Protein AF-A0A963SQJ2-F1 (afdb_monomer)

Solvent-accessible surface area (backbone atoms only — not comparable to full-atom values): 8742 Å² total; per-residue (Å²): 138,80,83,64,83,64,66,70,60,65,60,56,61,58,64,47,53,60,53,51,52,54,51,50,54,45,49,51,51,12,39,50,49,8,13,53,50,15,9,53,46,44,28,53,50,50,45,72,74,65,62,64,92,44,69,67,56,53,52,50,44,31,52,52,30,31,54,53,36,36,52,50,43,52,50,44,39,64,74,47,46,48,58,48,50,55,50,30,56,75,70,71,60,62,45,26,67,58,33,17,53,52,21,19,52,50,22,23,49,52,39,35,60,73,77,27,75,89,46,71,82,42,70,66,44,47,53,55,18,46,19,27,16,49,12,23,18,43,18,27,26,52,40,22,47,56,54,35,50,53,53,55,51,54,56,49,56,66,71,68,49,84,67,82,80,82,76,81,128

Sequence (169 aa):
MTADPRDGISGFTEYSKIRVMDMLAQLWSAVGWGTLAGAIMLTVFIVISAWPDSAELILTAFIVAFLIVGLFNIAGMLLIGLPLTALLKALRFEKAGLYAAFGALAGFAIIAITFEAYRLLSLESLLLTCSGAVAGAACAWRWGRWRESWYRNADADAQTGPHPADSET

Radius of gyration: 22.28 Å; Cα contacts (8 Å, |Δi|>4): 174; chains: 1; bounding box: 58×41×73 Å

Secondary structure (DSSP, 8-state):
----TTHHHHHHHHHHHHHHHHHHHHHHHHHHHHHHHHHHHHHHHHHHHH--SSHHHHHHHHHHHHHHHHHHHHHHIIIIIHHHHHHHHHTT---HHHHHHHHHHHHHHHHHHHH-TTTTTSHHHHHHHHHHHHHHHHHHHHHHHHHHHHHHHHHHHHHSSPPGGGG--

Foldseek 3Di:
DDDDPCVVPVVVVVVVPVVVVVLVVLLVVLLQQLLQQLLVLQLVLCCVVVVDPDPVVSVVSSVVSSVVSSVVSVVCCVPPVVVVVVVCVVVVNLALQVQLVVQLVSQLVVLCVPPPVPPCPDPSSVSNSNSRSRSRNSSSSSSSVVVVVVVVVVVVVVVPPDDPPVPDD

Mean predicted aligned error: 7.73 Å

pLDDT: mean 86.73, std 13.89, range [46.78, 98.25]

Nearest PDB structures (foldseek):
  6m20-assembly3_C  TM=3.022E-01  e=9.889E-01  Plasmodium falciparum
  8jd4-assembly1_4  TM=3.179E-01  e=6.437E+00  Homo sapiens

Structure (mmCIF, N/CA/C/O backbone):
data_AF-A0A963SQJ2-F1
#
_entry.id   AF-A0A963SQJ2-F1
#
loop_
_atom_site.group_PDB
_atom_site.id
_atom_site.type_symbol
_atom_site.label_atom_id
_atom_site.label_alt_id
_atom_site.label_comp_id
_atom_site.label_asym_id
_atom_site.label_entity_id
_atom_site.label_seq_id
_atom_site.pdbx_PDB_ins_code
_atom_site.Cartn_x
_atom_site.Cartn_y
_atom_site.Cartn_z
_atom_site.occupancy
_atom_site.B_iso_or_equiv
_atom_site.auth_seq_id
_atom_site.auth_comp_id
_atom_site.auth_asym_id
_atom_site.auth_atom_id
_atom_site.pdbx_PDB_model_num
ATOM 1 N N . MET A 1 1 ? -37.577 23.674 34.785 1.00 53.22 1 MET A N 1
ATOM 2 C CA . MET A 1 1 ? -36.520 23.367 33.801 1.00 53.22 1 MET A CA 1
ATOM 3 C C . MET A 1 1 ? -36.920 22.088 33.089 1.00 53.22 1 MET A C 1
ATOM 5 O O . MET A 1 1 ? -36.852 21.024 33.683 1.00 53.22 1 MET A O 1
ATOM 9 N N . THR A 1 2 ? -37.459 22.203 31.881 1.00 64.25 2 THR A N 1
ATOM 10 C CA . THR A 1 2 ? -37.850 21.073 31.027 1.00 64.25 2 THR A CA 1
ATOM 11 C C . THR A 1 2 ? -36.730 20.856 30.020 1.00 64.25 2 THR A C 1
ATOM 13 O O . THR A 1 2 ? -36.484 21.743 29.209 1.00 64.25 2 THR A O 1
ATOM 16 N N . ALA A 1 3 ? -36.019 19.733 30.120 1.00 58.22 3 ALA A N 1
ATOM 17 C CA . ALA A 1 3 ? -35.001 19.356 29.145 1.00 58.22 3 ALA A CA 1
ATOM 18 C C . ALA A 1 3 ? -35.666 19.176 27.771 1.00 58.22 3 ALA A C 1
ATOM 20 O O . ALA A 1 3 ? -36.621 18.406 27.653 1.00 58.22 3 ALA A O 1
ATOM 21 N N . ASP A 1 4 ? -35.197 19.916 26.766 1.00 65.25 4 ASP A N 1
ATOM 22 C CA . ASP A 1 4 ? -35.663 19.779 25.390 1.00 65.25 4 ASP A CA 1
ATOM 23 C C . ASP A 1 4 ? -35.087 18.472 24.808 1.00 65.25 4 ASP A C 1
ATOM 25 O O . ASP A 1 4 ? -33.867 18.334 24.689 1.00 65.25 4 ASP A O 1
ATOM 29 N N . PRO A 1 5 ? -35.923 17.484 24.440 1.00 62.16 5 PRO A N 1
ATOM 30 C CA . PRO A 1 5 ? -35.455 16.224 23.866 1.00 62.16 5 PRO A CA 1
ATOM 31 C C . PRO A 1 5 ? -34.755 16.390 22.504 1.00 62.16 5 PRO A C 1
ATOM 33 O O . PRO A 1 5 ? -34.198 15.422 21.985 1.00 62.16 5 PRO A O 1
ATOM 36 N N . ARG A 1 6 ? -34.765 17.589 21.904 1.00 58.09 6 ARG A N 1
ATOM 37 C CA . ARG A 1 6 ? -34.093 17.882 20.629 1.00 58.09 6 ARG A CA 1
ATOM 38 C C . ARG A 1 6 ? -32.618 18.262 20.769 1.00 58.09 6 ARG A C 1
ATOM 40 O O . ARG A 1 6 ? -31.889 18.117 19.787 1.00 58.09 6 ARG A O 1
ATOM 47 N N . ASP A 1 7 ? -32.151 18.629 21.963 1.00 57.25 7 ASP A N 1
ATOM 48 C CA . ASP A 1 7 ? -30.733 18.960 22.194 1.00 57.25 7 ASP A CA 1
ATOM 49 C C . ASP A 1 7 ? -29.807 17.737 22.064 1.00 57.25 7 ASP A C 1
ATOM 51 O O . ASP A 1 7 ? -28.619 17.868 21.780 1.00 57.25 7 ASP A O 1
ATOM 55 N N . GLY A 1 8 ? -30.353 16.521 22.177 1.00 53.81 8 GLY A N 1
ATOM 56 C CA . GLY A 1 8 ? -29.598 15.285 21.965 1.00 53.81 8 GLY A CA 1
ATOM 57 C C . GLY A 1 8 ? -29.287 14.970 20.498 1.00 53.81 8 GLY A C 1
ATOM 58 O O . GLY A 1 8 ? -28.393 14.172 20.241 1.00 53.81 8 GLY A O 1
ATOM 59 N N . ILE A 1 9 ? -29.995 15.560 19.524 1.00 54.97 9 ILE A N 1
ATOM 60 C CA . ILE A 1 9 ? -29.882 15.167 18.104 1.00 54.97 9 ILE A CA 1
ATOM 61 C C . ILE A 1 9 ? -28.888 16.060 17.341 1.00 54.97 9 ILE A C 1
ATOM 63 O O . ILE A 1 9 ? -28.192 15.576 16.447 1.00 54.97 9 ILE A O 1
ATOM 67 N N . SER A 1 10 ? -28.750 17.336 17.714 1.00 52.38 10 SER A N 1
ATOM 68 C CA . SER A 1 10 ? -27.836 18.280 17.045 1.00 52.38 10 SER A CA 1
ATOM 69 C C . SER A 1 10 ? -26.353 17.986 17.328 1.00 52.38 10 SER A C 1
ATOM 71 O O . SER A 1 10 ? -25.513 18.141 16.437 1.00 52.38 10 SER A O 1
ATOM 73 N N . GLY A 1 11 ? -26.031 17.458 18.516 1.00 46.78 11 GLY A N 1
ATOM 74 C CA . GLY A 1 11 ? -24.662 17.098 18.911 1.00 46.78 11 GLY A CA 1
ATOM 75 C C . GLY A 1 11 ? -24.057 15.913 18.141 1.00 46.78 11 GLY A C 1
ATOM 76 O O . GLY A 1 11 ? -22.839 15.845 17.967 1.00 46.78 11 GLY A O 1
ATOM 77 N N . PHE A 1 12 ? -24.879 15.004 17.601 1.00 51.00 12 PHE A N 1
ATOM 78 C CA . PHE A 1 12 ? -24.385 13.860 16.817 1.00 51.00 12 PHE A CA 1
ATOM 79 C C . PHE A 1 12 ? -23.915 14.248 15.409 1.00 51.00 12 PHE A C 1
ATOM 81 O O . PHE A 1 12 ? -23.018 13.607 14.855 1.00 51.00 12 PHE A O 1
ATOM 88 N N . THR A 1 13 ? -24.489 15.296 14.812 1.00 54.78 13 THR A N 1
ATOM 89 C CA . THR A 1 13 ? -24.153 15.688 13.435 1.00 54.78 13 THR A CA 1
ATOM 90 C C . THR A 1 13 ? -22.820 16.417 13.306 1.00 54.78 13 THR A C 1
ATOM 92 O O . THR A 1 13 ? -22.165 16.299 12.269 1.00 54.78 13 THR A O 1
ATOM 95 N N . GLU A 1 14 ? -22.382 17.134 14.340 1.00 54.19 14 GLU A N 1
ATOM 96 C CA . GLU A 1 14 ? -21.157 17.939 14.275 1.00 54.19 14 GLU A CA 1
ATOM 97 C C . GLU A 1 14 ? -19.908 17.119 14.641 1.00 54.19 14 GLU A C 1
ATOM 99 O O . GLU A 1 14 ? -18.909 17.159 13.920 1.00 54.19 14 GLU A O 1
ATOM 104 N N . TYR A 1 15 ? -20.016 16.235 15.644 1.00 53.97 15 TYR A N 1
ATOM 105 C CA . TYR A 1 15 ? -18.958 15.277 16.005 1.00 53.97 15 TYR A CA 1
ATOM 106 C C . TYR A 1 15 ? -18.668 14.250 14.892 1.00 53.97 15 TYR A C 1
ATOM 108 O O . TYR A 1 15 ? -17.559 13.725 14.775 1.00 53.97 15 TYR A O 1
ATOM 116 N N . SER A 1 16 ? -19.666 13.975 14.047 1.00 67.56 16 SER A N 1
ATOM 117 C CA . SER A 1 16 ? -19.561 13.075 12.895 1.00 67.56 16 SER A CA 1
ATOM 118 C C . SER A 1 16 ? -18.682 13.649 11.775 1.00 67.56 16 SER A C 1
ATOM 120 O O . SER A 1 16 ? -17.805 12.954 11.259 1.00 67.56 16 SER A O 1
ATOM 122 N N . LYS A 1 17 ? -18.856 14.929 11.417 1.00 73.25 17 LYS A N 1
ATOM 123 C CA . LYS A 1 17 ? -18.185 15.528 10.248 1.00 73.25 17 LYS A CA 1
ATOM 124 C C . LYS A 1 17 ? -16.672 15.637 10.415 1.00 73.25 17 LYS A C 1
ATOM 126 O O . LYS A 1 17 ? -15.943 15.264 9.498 1.00 73.25 17 LYS A O 1
ATOM 131 N N . ILE A 1 18 ? -16.210 16.099 11.580 1.00 72.94 18 ILE A N 1
ATOM 132 C CA . ILE A 1 18 ? -14.773 16.228 11.883 1.00 72.94 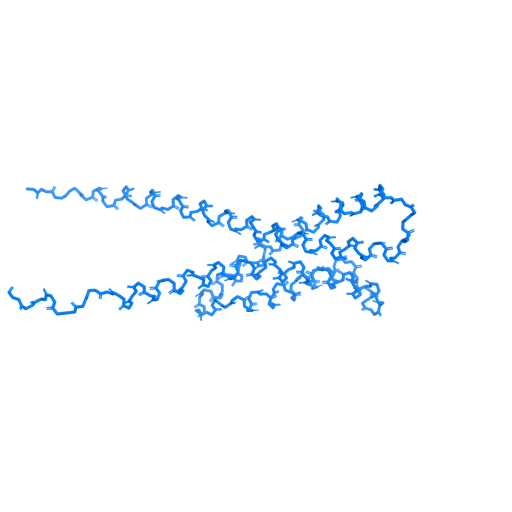18 ILE A CA 1
ATOM 133 C C . ILE A 1 18 ? -14.099 14.853 11.765 1.00 72.94 18 ILE A C 1
ATOM 135 O O . ILE A 1 18 ? -13.091 14.696 11.082 1.00 72.94 18 ILE A O 1
ATOM 139 N N . ARG A 1 19 ? -14.751 13.816 12.301 1.00 82.56 19 ARG A N 1
ATOM 140 C CA . ARG A 1 19 ? -14.252 12.440 12.263 1.00 82.56 19 ARG A CA 1
ATOM 141 C C . ARG A 1 19 ? -14.175 11.860 10.844 1.00 82.56 19 ARG A C 1
ATOM 143 O O . ARG A 1 19 ? -13.252 11.101 10.546 1.00 82.56 19 ARG A O 1
ATOM 150 N N . VAL A 1 20 ? -15.122 12.201 9.965 1.00 86.38 20 VAL A N 1
ATOM 151 C CA . VAL A 1 20 ? -15.097 11.766 8.555 1.00 86.38 20 VAL A CA 1
ATOM 152 C C . VAL A 1 20 ? -13.957 12.440 7.793 1.00 86.38 20 VAL A C 1
ATOM 154 O O . VAL A 1 20 ? -13.269 11.769 7.025 1.00 86.38 20 VAL A O 1
ATOM 157 N N . MET A 1 21 ? -13.715 13.735 8.017 1.00 90.31 21 MET A N 1
ATOM 158 C CA . MET A 1 21 ? -12.607 14.447 7.369 1.00 90.31 21 MET A CA 1
ATOM 159 C C . MET A 1 21 ? -11.249 13.877 7.782 1.00 90.31 21 MET A C 1
ATOM 161 O O . MET A 1 21 ? -10.416 13.611 6.915 1.00 90.31 21 MET A O 1
ATOM 165 N N . ASP A 1 22 ? -11.058 13.587 9.070 1.00 90.75 22 ASP A N 1
ATOM 166 C CA . ASP A 1 22 ? -9.832 12.952 9.561 1.00 90.75 22 ASP A CA 1
ATOM 167 C C . ASP A 1 22 ? -9.624 11.564 8.944 1.00 90.75 22 ASP A C 1
ATOM 169 O O . ASP A 1 22 ? -8.516 11.216 8.531 1.00 90.75 22 ASP A O 1
ATOM 173 N N . MET A 1 23 ? -10.696 10.775 8.824 1.00 90.88 23 MET A N 1
ATOM 174 C CA . MET A 1 23 ? -10.646 9.461 8.182 1.00 90.88 23 MET A CA 1
ATOM 175 C C . MET A 1 23 ? -10.245 9.567 6.706 1.00 90.88 23 MET A C 1
ATOM 177 O O . MET A 1 23 ? -9.385 8.811 6.254 1.00 90.88 23 MET A O 1
ATOM 181 N N . LEU A 1 24 ? -10.826 10.512 5.961 1.00 94.12 24 LEU A N 1
ATOM 182 C CA . LEU A 1 24 ? -10.483 10.737 4.555 1.00 94.12 24 LEU A CA 1
ATOM 183 C C . LEU A 1 24 ? -9.042 11.227 4.393 1.00 94.12 24 LEU A C 1
ATOM 185 O O . LEU A 1 24 ? -8.328 10.728 3.528 1.00 94.12 24 LEU A O 1
ATOM 189 N N . ALA A 1 25 ? -8.578 12.151 5.236 1.00 95.50 25 ALA A N 1
ATOM 190 C CA . ALA A 1 25 ? -7.200 12.635 5.192 1.00 95.50 25 ALA A CA 1
ATOM 191 C C . ALA A 1 25 ? -6.189 11.498 5.418 1.00 95.50 25 ALA A C 1
ATOM 193 O O . ALA A 1 25 ? -5.165 11.408 4.739 1.00 95.50 25 ALA A O 1
ATOM 194 N N . GLN A 1 26 ? -6.492 10.583 6.338 1.00 94.88 26 GLN A N 1
ATOM 195 C CA . GLN A 1 26 ? -5.625 9.443 6.644 1.00 94.88 26 GLN A CA 1
ATOM 196 C C . GLN A 1 26 ? -5.698 8.362 5.564 1.00 94.88 26 GLN A C 1
ATOM 198 O O . GLN A 1 26 ? -4.678 7.743 5.262 1.00 94.88 26 GLN A O 1
ATOM 203 N N . LEU A 1 27 ? -6.861 8.191 4.929 1.00 94.88 27 LEU A N 1
ATOM 204 C CA . LEU A 1 27 ? -7.026 7.346 3.749 1.00 94.88 27 LEU A CA 1
ATOM 205 C C . LEU A 1 27 ? -6.146 7.847 2.598 1.00 94.88 27 LEU A C 1
ATOM 207 O O . LEU A 1 27 ? -5.356 7.084 2.048 1.00 94.88 27 LEU A O 1
ATOM 211 N N . TRP A 1 28 ? -6.222 9.142 2.283 1.00 97.12 28 TRP A N 1
ATOM 212 C CA . TRP A 1 28 ? -5.392 9.760 1.249 1.00 97.12 28 TRP A CA 1
ATOM 213 C C . TRP A 1 28 ? -3.905 9.712 1.592 1.00 97.12 28 TRP A C 1
ATOM 215 O O . TRP A 1 28 ? -3.089 9.440 0.716 1.00 97.12 28 TRP A O 1
ATOM 225 N N . SER A 1 29 ? -3.541 9.900 2.865 1.00 97.25 29 SER A N 1
ATOM 226 C CA . SER A 1 29 ? -2.161 9.716 3.323 1.00 97.25 29 SER A CA 1
ATOM 227 C C . SER A 1 29 ? -1.680 8.283 3.080 1.00 97.25 29 SER A C 1
ATOM 229 O O . SER A 1 29 ? -0.581 8.093 2.564 1.00 97.25 29 SER A O 1
ATOM 231 N N . ALA A 1 30 ? -2.494 7.276 3.406 1.00 96.69 30 ALA A N 1
ATOM 232 C CA . ALA A 1 30 ? -2.161 5.872 3.179 1.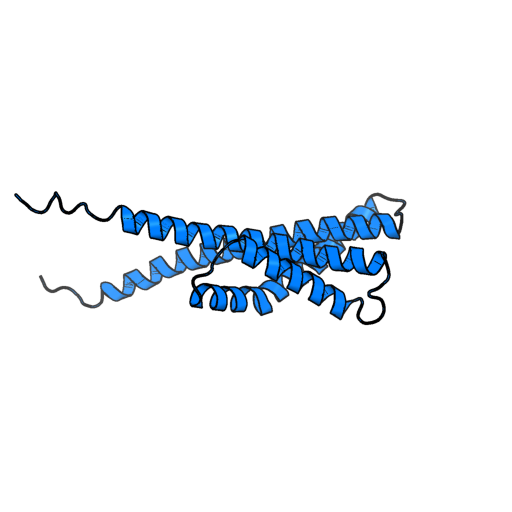00 96.69 30 ALA A CA 1
ATOM 233 C C . ALA A 1 30 ? -1.975 5.557 1.688 1.00 96.69 30 ALA A C 1
ATOM 235 O O . ALA A 1 30 ? -0.943 4.998 1.313 1.00 96.69 30 ALA A O 1
ATOM 236 N N . VAL A 1 31 ? -2.912 5.994 0.840 1.00 97.38 31 VAL A N 1
ATOM 237 C CA . VAL A 1 31 ? -2.808 5.859 -0.620 1.00 97.38 31 VAL A CA 1
ATOM 238 C C . VAL A 1 31 ? -1.549 6.552 -1.137 1.00 97.38 31 VAL A C 1
ATOM 240 O O . VAL A 1 31 ? -0.809 5.957 -1.908 1.00 97.38 31 VAL A O 1
ATOM 243 N N . GLY A 1 32 ? -1.257 7.777 -0.690 1.00 97.44 32 GLY A N 1
ATOM 244 C CA . GLY A 1 32 ? -0.063 8.518 -1.100 1.00 97.44 32 GLY A CA 1
ATOM 245 C C . GLY A 1 32 ? 1.239 7.783 -0.770 1.00 97.44 32 GLY A C 1
ATOM 246 O O . GLY A 1 32 ? 2.106 7.657 -1.633 1.00 97.44 32 GLY A O 1
ATOM 247 N N . TRP A 1 33 ? 1.353 7.227 0.442 1.00 97.25 33 TRP A N 1
ATOM 248 C CA . TRP A 1 33 ? 2.514 6.428 0.853 1.00 97.25 33 TRP A CA 1
ATOM 249 C C . TRP A 1 33 ? 2.664 5.142 0.038 1.00 97.25 33 TRP A C 1
ATOM 251 O O . TRP A 1 33 ? 3.769 4.828 -0.404 1.00 97.25 33 TRP A O 1
ATOM 261 N N . GLY A 1 34 ? 1.566 4.419 -0.196 1.00 97.25 34 GLY A N 1
ATOM 262 C CA . GLY A 1 34 ? 1.579 3.232 -1.051 1.00 97.25 34 GLY A CA 1
ATOM 263 C C . GLY A 1 34 ? 1.983 3.552 -2.485 1.00 97.25 34 GLY A C 1
ATOM 264 O O . GLY A 1 34 ? 2.768 2.826 -3.092 1.00 97.25 34 GLY A O 1
ATOM 265 N N . THR A 1 35 ? 1.469 4.659 -3.021 1.00 98.00 35 THR A N 1
ATOM 266 C CA . THR A 1 35 ? 1.725 5.084 -4.399 1.00 98.00 35 THR A CA 1
ATOM 267 C C . THR A 1 35 ? 3.169 5.481 -4.585 1.00 98.00 35 THR A C 1
ATOM 269 O O . THR A 1 35 ? 3.800 5.025 -5.529 1.00 98.00 35 THR A O 1
ATOM 272 N N . LEU A 1 36 ? 3.722 6.254 -3.651 1.00 98.00 36 LEU A N 1
ATOM 273 C CA . LEU A 1 36 ? 5.128 6.626 -3.678 1.00 98.00 36 LEU A CA 1
ATOM 274 C C . LEU A 1 36 ? 6.038 5.392 -3.605 1.00 98.00 36 LEU A C 1
ATOM 276 O O . LEU A 1 36 ? 6.943 5.255 -4.424 1.00 98.00 36 LEU A O 1
ATOM 280 N N . ALA A 1 37 ? 5.781 4.472 -2.669 1.00 97.50 37 ALA A N 1
ATOM 281 C CA . ALA A 1 37 ? 6.589 3.264 -2.508 1.00 97.50 37 ALA A CA 1
ATOM 282 C C . ALA A 1 37 ? 6.550 2.367 -3.758 1.00 97.50 37 ALA A C 1
ATOM 284 O O . ALA A 1 37 ? 7.595 1.934 -4.247 1.00 97.50 37 ALA A O 1
ATOM 285 N N . GLY A 1 38 ? 5.356 2.131 -4.310 1.00 96.00 38 GLY A N 1
ATOM 286 C CA . GLY A 1 38 ? 5.198 1.353 -5.535 1.00 96.00 38 GLY A CA 1
ATOM 287 C C . GLY A 1 38 ? 5.789 2.042 -6.760 1.00 96.00 38 GLY A C 1
ATOM 288 O O . GLY A 1 38 ? 6.446 1.382 -7.556 1.00 96.00 38 GLY A O 1
ATOM 289 N N . ALA A 1 39 ? 5.622 3.361 -6.895 1.00 96.69 39 ALA A N 1
ATOM 290 C CA . ALA A 1 39 ? 6.178 4.127 -8.007 1.00 96.69 39 ALA A CA 1
ATOM 291 C C . ALA A 1 39 ? 7.706 4.083 -8.013 1.00 96.69 39 ALA A C 1
ATOM 293 O O . ALA A 1 39 ? 8.298 3.845 -9.061 1.00 96.69 39 ALA A O 1
ATOM 294 N N . ILE A 1 40 ? 8.345 4.250 -6.848 1.00 96.31 40 ILE A N 1
ATOM 295 C CA . ILE A 1 40 ? 9.800 4.114 -6.711 1.00 96.31 40 ILE A CA 1
ATOM 296 C C . ILE A 1 40 ? 10.232 2.710 -7.140 1.00 96.31 40 ILE A C 1
ATOM 298 O O . ILE A 1 40 ? 11.108 2.578 -7.991 1.00 96.31 40 ILE A O 1
ATOM 302 N N . MET A 1 41 ? 9.589 1.667 -6.607 1.00 95.06 41 MET A N 1
ATOM 303 C CA . MET A 1 41 ? 9.948 0.282 -6.920 1.00 95.06 41 MET A CA 1
ATOM 304 C C . MET A 1 41 ? 9.761 -0.048 -8.410 1.00 95.06 41 MET A C 1
ATOM 306 O O . MET A 1 41 ? 10.638 -0.644 -9.032 1.00 95.06 41 MET A O 1
ATOM 310 N N . LEU A 1 42 ? 8.648 0.384 -9.003 1.00 93.00 42 LEU A N 1
ATOM 311 C CA . LEU A 1 42 ? 8.349 0.178 -10.418 1.00 93.00 42 LEU A CA 1
ATOM 312 C C . LEU A 1 42 ? 9.296 0.978 -11.325 1.00 93.00 42 LEU A C 1
ATOM 314 O O . LEU A 1 42 ? 9.717 0.481 -12.364 1.00 93.00 42 LEU A O 1
ATOM 318 N N . THR A 1 43 ? 9.686 2.187 -10.921 1.00 93.75 43 THR A N 1
ATOM 319 C CA . THR A 1 43 ? 10.671 2.991 -11.662 1.00 93.75 43 THR A CA 1
ATOM 320 C C . THR A 1 43 ? 12.040 2.329 -11.641 1.00 93.75 43 THR A C 1
ATOM 322 O O . THR A 1 43 ? 12.674 2.225 -12.684 1.00 93.75 43 THR A O 1
ATOM 325 N N . VAL A 1 44 ? 12.485 1.834 -10.481 1.00 91.06 44 VAL A N 1
ATOM 326 C CA . VAL A 1 44 ? 13.742 1.077 -10.366 1.00 91.06 44 VAL A CA 1
ATOM 327 C C . VAL A 1 44 ? 13.723 -0.132 -11.299 1.00 91.06 44 VAL A C 1
ATOM 329 O O . VAL A 1 44 ? 14.694 -0.359 -12.015 1.00 91.06 44 VAL A O 1
ATOM 332 N N . PHE A 1 45 ? 12.605 -0.858 -11.355 1.00 89.69 45 PHE A N 1
ATOM 333 C CA . PHE A 1 45 ? 12.427 -1.958 -12.300 1.00 89.69 45 PHE A CA 1
ATOM 334 C C . PHE A 1 45 ? 12.567 -1.502 -13.762 1.00 89.69 45 PHE A C 1
ATOM 336 O O . PHE A 1 45 ? 13.379 -2.060 -14.494 1.00 89.69 45 PHE A O 1
ATOM 343 N N . ILE A 1 46 ? 11.855 -0.446 -14.171 1.00 89.31 46 ILE A N 1
ATOM 344 C CA . ILE A 1 46 ? 11.937 0.095 -15.539 1.00 89.31 46 ILE A CA 1
ATOM 345 C C . ILE A 1 46 ? 13.372 0.511 -15.884 1.00 89.31 46 ILE A C 1
ATOM 347 O O . ILE A 1 46 ? 13.845 0.217 -16.978 1.00 89.31 46 ILE A O 1
ATOM 351 N N . VAL A 1 47 ? 14.082 1.159 -14.958 1.00 89.50 47 VAL A N 1
ATOM 352 C CA . VAL A 1 47 ? 15.471 1.591 -15.167 1.00 89.50 47 VAL A CA 1
ATOM 353 C C . VAL A 1 47 ? 16.403 0.394 -15.364 1.00 89.50 47 VAL A C 1
ATOM 355 O O . VAL A 1 47 ? 17.229 0.419 -16.273 1.00 89.50 47 VAL A O 1
ATOM 358 N N . ILE A 1 48 ? 16.250 -0.666 -14.564 1.00 87.94 48 ILE A N 1
ATOM 359 C CA . ILE A 1 48 ? 17.059 -1.890 -14.678 1.00 87.94 48 ILE A CA 1
ATOM 360 C C . ILE A 1 48 ? 16.763 -2.645 -15.981 1.00 87.94 48 ILE A C 1
ATOM 362 O O . ILE A 1 48 ? 17.676 -3.216 -16.573 1.00 87.94 48 ILE A O 1
ATOM 366 N N . SER A 1 49 ? 15.507 -2.668 -16.430 1.00 86.19 49 SER A N 1
ATOM 367 C CA . SER A 1 49 ? 15.104 -3.414 -17.627 1.00 86.19 49 SER A CA 1
ATOM 368 C C . SER A 1 49 ? 15.393 -2.668 -18.928 1.00 86.19 49 SER A C 1
ATOM 370 O O . SER A 1 49 ? 15.816 -3.283 -19.902 1.00 86.19 49 SER A O 1
ATOM 372 N N . ALA A 1 50 ? 15.165 -1.354 -18.965 1.00 86.94 50 ALA A N 1
ATOM 373 C CA . ALA A 1 50 ? 15.224 -0.569 -20.197 1.00 86.94 50 ALA A CA 1
ATOM 374 C C . ALA A 1 50 ? 16.527 0.219 -20.380 1.00 86.94 50 ALA A C 1
ATOM 376 O O . ALA A 1 50 ? 16.747 0.717 -21.479 1.00 86.94 50 ALA A O 1
ATOM 377 N N . TRP A 1 51 ? 17.362 0.345 -19.337 1.00 86.50 51 TRP A N 1
ATOM 378 C CA . TRP A 1 51 ? 18.616 1.115 -19.358 1.00 86.50 51 TRP A CA 1
ATOM 379 C C . TRP A 1 51 ? 18.452 2.490 -20.029 1.00 86.50 51 TRP A C 1
ATOM 381 O O . TRP A 1 51 ? 19.078 2.759 -21.049 1.00 86.50 51 TRP A O 1
ATOM 391 N N . PRO A 1 52 ? 17.564 3.358 -19.512 1.00 83.56 52 PRO A N 1
ATOM 392 C CA . PRO A 1 52 ? 17.272 4.629 -20.158 1.00 83.56 52 PRO A CA 1
ATOM 393 C C . PRO A 1 52 ? 18.511 5.532 -20.200 1.00 83.56 52 PRO A C 1
ATOM 395 O O . PRO A 1 52 ? 19.123 5.809 -19.169 1.00 83.56 52 PRO A O 1
ATOM 398 N N . ASP A 1 53 ? 18.814 6.064 -21.383 1.00 89.25 53 ASP A N 1
ATOM 399 C CA . ASP A 1 53 ? 19.998 6.902 -21.617 1.00 89.25 53 ASP A CA 1
ATOM 400 C C . ASP A 1 53 ? 19.820 8.370 -21.179 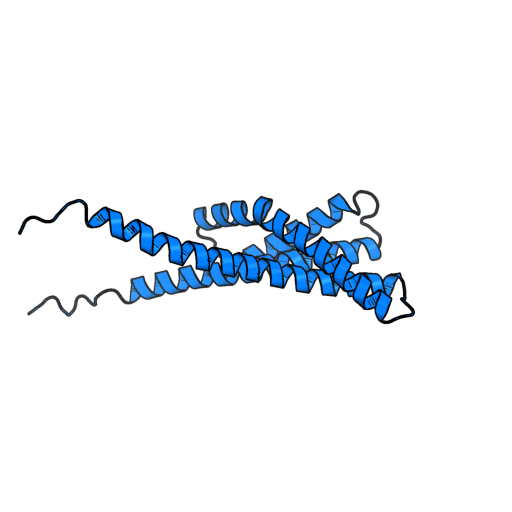1.00 89.25 53 ASP A C 1
ATOM 402 O O . ASP A 1 53 ? 20.755 9.168 -21.260 1.00 89.25 53 ASP A O 1
ATOM 406 N N . SER A 1 54 ? 18.621 8.766 -20.730 1.00 93.12 54 SER A N 1
ATOM 407 C CA . SER A 1 54 ? 18.318 10.155 -20.365 1.00 93.12 54 SER A CA 1
ATOM 408 C C . SER A 1 54 ? 17.529 10.292 -19.061 1.00 93.12 54 SER A C 1
ATOM 410 O O . SER A 1 54 ? 16.660 9.483 -18.725 1.00 93.12 54 SER A O 1
ATOM 412 N N . ALA A 1 55 ? 17.797 11.380 -18.333 1.00 92.44 55 ALA A N 1
ATOM 413 C CA . ALA A 1 55 ? 17.076 11.722 -17.105 1.00 92.44 55 ALA A CA 1
ATOM 414 C C . ALA A 1 55 ? 15.579 11.996 -17.353 1.00 92.44 55 ALA A C 1
ATOM 416 O O . ALA A 1 55 ? 14.745 11.712 -16.493 1.00 92.44 55 ALA A O 1
ATOM 417 N N . GLU A 1 56 ? 15.226 12.502 -18.537 1.00 94.06 56 GLU A N 1
ATOM 418 C CA . GLU A 1 56 ? 13.837 12.757 -18.939 1.00 94.06 56 GLU A CA 1
ATOM 419 C C . GLU A 1 56 ? 13.018 11.464 -19.026 1.00 94.06 56 GLU A C 1
ATOM 421 O O . GLU A 1 56 ? 11.862 11.431 -18.595 1.00 94.06 56 GLU A O 1
ATOM 426 N N . LEU A 1 57 ? 13.621 10.373 -19.513 1.00 92.12 57 LEU A N 1
ATOM 427 C CA . LEU A 1 57 ? 12.974 9.061 -19.556 1.00 92.12 57 LEU A CA 1
ATOM 428 C C . LEU A 1 57 ? 12.743 8.500 -18.150 1.00 92.12 57 LEU A C 1
ATOM 430 O O . LEU A 1 57 ? 11.678 7.945 -17.890 1.00 92.12 57 LEU A O 1
ATOM 434 N N . ILE A 1 58 ? 13.689 8.698 -17.225 1.00 94.19 58 ILE A N 1
ATOM 435 C CA . ILE A 1 58 ? 13.542 8.275 -15.823 1.00 94.19 58 ILE A CA 1
ATOM 436 C C . ILE A 1 58 ? 12.394 9.034 -15.149 1.00 94.19 58 ILE A C 1
ATOM 438 O O . ILE A 1 58 ? 11.544 8.423 -14.500 1.00 94.19 58 ILE A O 1
ATOM 442 N N . LEU A 1 59 ? 12.330 10.358 -15.328 1.00 95.38 59 LEU A N 1
ATOM 443 C CA . LEU A 1 59 ? 11.245 11.173 -14.780 1.00 95.38 59 LEU A CA 1
ATOM 444 C C . LEU A 1 59 ? 9.888 10.770 -15.373 1.00 95.38 59 LEU A C 1
ATOM 446 O O . LEU A 1 59 ? 8.909 10.630 -14.641 1.00 95.38 59 LEU A O 1
ATOM 450 N N . THR A 1 60 ? 9.836 10.538 -16.686 1.00 94.56 60 THR A N 1
ATOM 451 C CA . THR A 1 60 ? 8.619 10.084 -17.371 1.00 94.56 60 THR A CA 1
ATOM 452 C C . THR A 1 60 ? 8.167 8.722 -16.844 1.00 94.56 60 THR A C 1
ATOM 454 O O . THR A 1 60 ? 6.993 8.553 -16.516 1.00 94.56 60 THR A O 1
ATOM 457 N N . ALA A 1 61 ? 9.095 7.773 -16.682 1.00 93.56 61 ALA A N 1
ATOM 458 C CA . ALA A 1 61 ? 8.820 6.463 -16.099 1.00 93.56 61 ALA A CA 1
ATOM 459 C C . ALA A 1 61 ? 8.268 6.582 -14.673 1.00 93.56 61 ALA A C 1
ATOM 461 O O . ALA A 1 61 ? 7.278 5.929 -14.350 1.00 93.56 61 ALA A O 1
ATOM 462 N N . PHE A 1 62 ? 8.841 7.467 -13.851 1.00 96.44 62 PHE A N 1
ATOM 463 C CA . PHE A 1 62 ? 8.349 7.723 -12.500 1.00 96.44 62 PHE A CA 1
ATOM 464 C C . PHE A 1 62 ? 6.929 8.287 -12.484 1.00 96.44 62 PHE A C 1
ATOM 466 O O . PHE A 1 62 ? 6.093 7.806 -11.723 1.00 96.44 62 PHE A O 1
ATOM 473 N N . ILE A 1 63 ? 6.625 9.269 -13.337 1.00 97.06 63 ILE A N 1
ATOM 474 C CA . ILE A 1 63 ? 5.283 9.863 -13.418 1.00 97.06 63 ILE A CA 1
ATOM 475 C C . ILE A 1 63 ? 4.255 8.812 -13.852 1.00 97.06 63 ILE A C 1
ATOM 477 O O . ILE A 1 63 ? 3.203 8.682 -13.226 1.00 97.06 63 ILE A O 1
ATOM 481 N N . VAL A 1 64 ? 4.562 8.025 -14.888 1.00 94.50 64 VAL A N 1
ATOM 482 C CA . VAL A 1 64 ? 3.676 6.953 -15.365 1.00 94.50 64 VAL A CA 1
ATOM 483 C C . VAL A 1 64 ? 3.473 5.895 -14.279 1.00 94.50 64 VAL A C 1
ATOM 485 O O . VAL A 1 64 ? 2.334 5.527 -13.988 1.00 94.50 64 VAL A O 1
ATOM 488 N N . ALA A 1 65 ? 4.551 5.457 -13.623 1.00 95.00 65 ALA A N 1
ATOM 489 C CA . ALA A 1 65 ? 4.490 4.518 -12.510 1.00 95.00 65 ALA A CA 1
ATOM 490 C C . ALA A 1 65 ? 3.631 5.059 -11.357 1.00 95.00 65 ALA A C 1
ATOM 492 O O . ALA A 1 65 ? 2.779 4.343 -10.834 1.00 95.00 65 ALA A O 1
ATOM 493 N N . PHE A 1 66 ? 3.795 6.332 -10.999 1.00 97.12 66 PHE A N 1
ATOM 494 C CA . PHE A 1 66 ? 3.020 6.993 -9.952 1.00 97.12 66 PHE A CA 1
ATOM 495 C C . PHE A 1 66 ? 1.522 7.008 -10.260 1.00 97.12 66 PHE A C 1
ATOM 497 O O . PHE A 1 66 ? 0.714 6.676 -9.395 1.00 97.12 66 PHE A O 1
ATOM 504 N N . LEU A 1 67 ? 1.136 7.333 -11.495 1.00 97.12 67 LEU A N 1
ATOM 505 C CA . LEU A 1 67 ? -0.270 7.348 -11.901 1.00 97.12 67 LEU A CA 1
ATOM 506 C C . LEU A 1 67 ? -0.887 5.944 -11.896 1.00 97.12 67 LEU A C 1
ATOM 508 O O . LEU A 1 67 ? -1.981 5.759 -11.360 1.00 97.12 67 LEU A O 1
ATOM 512 N N . ILE A 1 68 ? -0.179 4.953 -12.446 1.00 93.94 68 ILE A N 1
ATOM 513 C CA . ILE A 1 68 ? -0.651 3.563 -12.501 1.00 93.94 68 ILE A CA 1
ATOM 514 C C . ILE A 1 68 ? -0.813 3.007 -11.084 1.00 93.94 68 ILE A C 1
ATOM 516 O O . ILE A 1 68 ? -1.898 2.559 -10.714 1.00 93.94 68 ILE A O 1
ATOM 520 N N . VAL A 1 69 ? 0.238 3.077 -10.263 1.00 96.06 69 VAL A N 1
ATOM 521 C CA . VAL A 1 69 ? 0.208 2.569 -8.885 1.00 96.06 69 VAL A CA 1
ATOM 522 C C . VAL A 1 69 ? -0.840 3.321 -8.058 1.00 96.06 69 VAL A C 1
ATOM 524 O O . VAL A 1 69 ? -1.550 2.703 -7.267 1.00 96.06 69 VAL A O 1
ATOM 527 N N . GLY A 1 70 ? -0.993 4.630 -8.274 1.00 96.56 70 GLY A N 1
ATOM 528 C CA . GLY A 1 70 ? -2.014 5.444 -7.618 1.00 96.56 70 GLY A CA 1
ATOM 529 C C . GLY A 1 70 ? -3.425 4.950 -7.892 1.00 96.56 70 GLY A C 1
ATOM 530 O O . GLY A 1 70 ? -4.200 4.748 -6.955 1.00 96.56 70 GLY A O 1
ATOM 531 N N . LEU A 1 71 ? -3.736 4.679 -9.159 1.00 96.81 71 LEU A N 1
ATOM 532 C CA . LEU A 1 71 ? -5.026 4.130 -9.558 1.00 96.81 71 LEU A CA 1
ATOM 533 C C . LEU A 1 71 ? -5.288 2.765 -8.902 1.00 96.81 71 LEU A C 1
ATOM 535 O O . LEU A 1 71 ? -6.358 2.557 -8.325 1.00 96.81 71 LEU A O 1
ATOM 539 N N . PHE A 1 72 ? -4.305 1.860 -8.933 1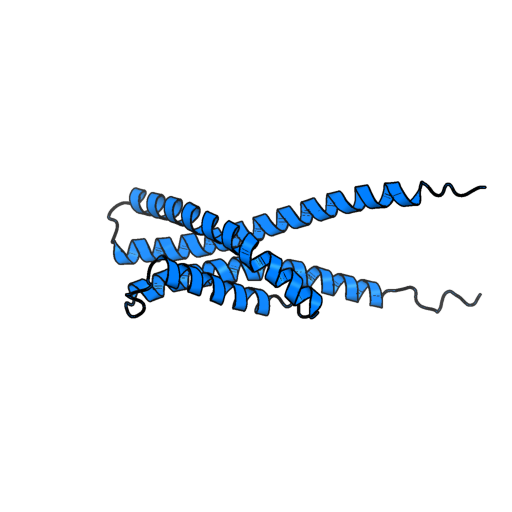.00 95.75 72 PHE A N 1
ATOM 540 C CA . PHE A 1 72 ? -4.429 0.537 -8.315 1.00 95.75 72 PHE A CA 1
ATOM 541 C C . PHE A 1 72 ? -4.568 0.602 -6.792 1.00 95.75 72 PHE A C 1
ATOM 543 O O . PHE A 1 72 ? -5.366 -0.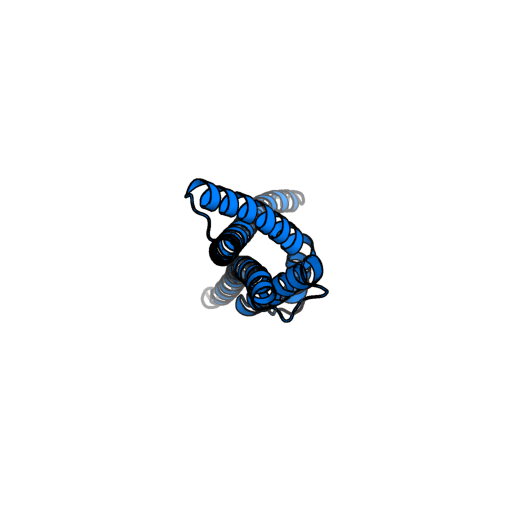147 -6.234 1.00 95.75 72 PHE A O 1
ATOM 550 N N . ASN A 1 73 ? -3.861 1.505 -6.109 1.00 96.56 73 ASN A N 1
ATOM 551 C CA . ASN A 1 73 ? -3.998 1.676 -4.662 1.00 96.56 73 ASN A CA 1
ATOM 552 C C . ASN A 1 73 ? -5.372 2.222 -4.276 1.00 96.56 73 ASN A C 1
ATOM 554 O O . ASN A 1 73 ? -5.966 1.727 -3.322 1.00 96.56 73 ASN A O 1
ATOM 558 N N . ILE A 1 74 ? -5.904 3.203 -5.014 1.00 96.94 74 ILE A N 1
ATOM 559 C CA . ILE A 1 74 ? -7.260 3.718 -4.771 1.00 96.94 74 ILE A CA 1
ATOM 560 C C . ILE A 1 74 ? -8.279 2.591 -4.962 1.00 96.94 74 ILE A C 1
ATOM 562 O O . ILE A 1 74 ? -9.086 2.332 -4.068 1.00 96.94 74 ILE A O 1
ATOM 566 N N . ALA A 1 75 ? -8.210 1.876 -6.088 1.00 96.56 75 ALA A N 1
ATOM 567 C CA . ALA A 1 75 ? -9.114 0.766 -6.376 1.00 96.56 75 ALA A CA 1
ATOM 568 C C . ALA A 1 75 ? -8.995 -0.358 -5.332 1.00 96.56 75 ALA A C 1
ATOM 570 O O . ALA A 1 75 ? -10.001 -0.805 -4.786 1.00 96.56 75 ALA A O 1
ATOM 571 N N . GLY A 1 76 ? -7.774 -0.775 -4.997 1.00 95.94 76 GLY A N 1
ATOM 572 C CA . GLY A 1 76 ? -7.508 -1.815 -4.005 1.00 95.94 76 GLY A CA 1
ATOM 573 C C . GLY A 1 76 ? -7.981 -1.424 -2.608 1.00 95.94 76 GLY A C 1
ATOM 574 O O . GLY A 1 76 ? -8.573 -2.241 -1.902 1.00 95.94 76 GLY A O 1
ATOM 575 N N . MET A 1 77 ? -7.806 -0.164 -2.211 1.00 95.31 77 MET A N 1
ATOM 576 C CA . MET A 1 77 ? -8.285 0.316 -0.919 1.00 95.31 77 MET A CA 1
ATOM 577 C C . MET A 1 77 ? -9.816 0.300 -0.840 1.00 95.31 77 MET A C 1
ATOM 579 O O . MET A 1 77 ? -10.367 -0.117 0.178 1.00 95.31 77 MET A O 1
ATOM 583 N N . LEU A 1 78 ? -10.510 0.688 -1.914 1.00 95.81 78 LEU A N 1
ATOM 584 C CA . LEU A 1 78 ? -11.974 0.676 -1.968 1.00 95.81 78 LEU A CA 1
ATOM 585 C C . LEU A 1 78 ? -12.550 -0.746 -2.023 1.00 95.81 78 LEU A C 1
ATOM 587 O O . LEU A 1 78 ? -13.496 -1.050 -1.299 1.00 95.81 78 LEU A O 1
ATOM 591 N N . LEU A 1 79 ? -11.979 -1.614 -2.861 1.00 96.75 79 LEU A N 1
ATOM 592 C CA . LEU A 1 79 ? -12.515 -2.951 -3.136 1.00 96.75 79 LEU A CA 1
ATOM 593 C C . LEU A 1 79 ? -12.085 -4.007 -2.113 1.00 96.75 79 LEU A C 1
ATOM 595 O O . LEU A 1 79 ? -12.822 -4.959 -1.878 1.00 96.75 79 LEU A O 1
ATOM 599 N N . ILE A 1 80 ? -10.903 -3.859 -1.514 1.00 96.12 80 ILE A N 1
ATOM 600 C CA . ILE A 1 80 ? -10.314 -4.855 -0.606 1.00 96.12 80 ILE A CA 1
ATOM 601 C C . ILE A 1 80 ? -10.060 -4.241 0.769 1.00 96.12 80 ILE A C 1
ATOM 603 O O . ILE A 1 80 ? -10.458 -4.813 1.783 1.00 96.12 80 ILE A O 1
ATOM 607 N N . GLY A 1 81 ? -9.437 -3.061 0.822 1.00 94.88 81 GLY A N 1
ATOM 608 C CA . GLY A 1 81 ? -9.022 -2.422 2.074 1.00 94.88 81 GLY A CA 1
ATOM 609 C C . GLY A 1 81 ? -10.181 -2.099 3.023 1.00 94.88 81 GLY A C 1
ATOM 610 O O . GLY A 1 81 ? -10.114 -2.425 4.211 1.00 94.88 81 GLY A O 1
ATOM 611 N N . LEU A 1 82 ? -11.263 -1.498 2.518 1.00 94.44 82 LEU A N 1
ATOM 612 C CA . LEU A 1 82 ? -12.442 -1.162 3.323 1.00 94.44 82 LEU A CA 1
ATOM 613 C C . LEU A 1 82 ? -13.199 -2.411 3.817 1.00 94.44 82 LEU A C 1
ATOM 615 O O . LEU A 1 82 ? -13.425 -2.495 5.029 1.00 94.44 82 LEU A O 1
ATOM 619 N N . PRO A 1 83 ? -13.530 -3.411 2.970 1.00 96.69 83 PRO A N 1
ATOM 620 C CA . PRO A 1 83 ? -14.105 -4.670 3.449 1.00 96.69 83 PRO A CA 1
ATOM 621 C C . PRO A 1 83 ? -13.221 -5.390 4.472 1.00 96.69 83 PRO A C 1
ATOM 623 O O . PRO A 1 83 ? -13.719 -5.845 5.502 1.00 96.69 83 PRO A O 1
ATOM 626 N N . LEU A 1 84 ? -11.904 -5.435 4.245 1.00 95.56 84 LEU A N 1
ATOM 627 C CA . LEU A 1 84 ? -10.954 -6.029 5.186 1.00 95.56 84 LEU A CA 1
ATOM 628 C C . LEU A 1 84 ? -10.945 -5.285 6.527 1.00 95.56 84 LEU A C 1
ATOM 630 O O . LEU A 1 84 ? -10.929 -5.918 7.579 1.00 95.56 84 LEU A O 1
ATOM 634 N N . THR A 1 85 ? -11.002 -3.951 6.504 1.00 94.88 85 THR A N 1
ATOM 635 C CA . THR A 1 85 ? -11.097 -3.130 7.721 1.00 94.88 85 THR A CA 1
ATOM 636 C C . THR A 1 85 ? -12.368 -3.466 8.503 1.00 94.88 85 THR A C 1
ATOM 638 O O . THR A 1 85 ? -12.316 -3.635 9.721 1.00 94.88 85 THR A O 1
ATOM 641 N N . ALA A 1 86 ? -13.509 -3.614 7.822 1.00 94.62 86 ALA A N 1
ATOM 642 C CA . ALA A 1 86 ? -14.765 -4.006 8.460 1.00 94.62 86 ALA A CA 1
ATOM 643 C C . ALA A 1 86 ? -14.680 -5.409 9.088 1.00 94.62 86 ALA A C 1
ATOM 645 O O . ALA A 1 86 ? -15.119 -5.601 10.223 1.00 94.62 86 ALA A O 1
ATOM 646 N N . LEU A 1 87 ? -14.058 -6.362 8.389 1.00 95.94 87 LEU A N 1
ATOM 647 C CA . LEU A 1 87 ? -13.850 -7.723 8.880 1.00 95.94 87 LEU A CA 1
ATOM 648 C C . LEU A 1 87 ? -12.928 -7.761 10.109 1.00 95.94 87 LEU A C 1
ATOM 650 O O . LEU A 1 87 ? -13.291 -8.336 11.133 1.00 95.94 87 LEU A O 1
ATOM 654 N N . LEU A 1 88 ? -11.760 -7.116 10.049 1.00 93.62 88 LEU A N 1
ATOM 655 C CA . LEU A 1 88 ? -10.807 -7.084 11.166 1.00 93.62 88 LEU A CA 1
ATOM 656 C C . LEU A 1 88 ? -11.382 -6.369 12.391 1.00 93.62 88 LEU A C 1
ATOM 658 O O . LEU A 1 88 ? -11.144 -6.802 13.521 1.00 93.62 88 LEU A O 1
ATOM 662 N N . LYS A 1 89 ? -12.189 -5.326 12.169 1.00 92.62 89 LYS A N 1
ATOM 663 C CA . LYS A 1 89 ? -12.947 -4.653 13.224 1.00 92.62 89 LYS A CA 1
ATOM 664 C C . LYS A 1 89 ? -13.955 -5.593 13.885 1.00 92.62 89 LYS A C 1
ATOM 666 O O . LYS A 1 89 ? -14.024 -5.631 15.112 1.00 92.62 89 LYS A O 1
ATOM 671 N N . ALA A 1 90 ? -14.713 -6.364 13.101 1.00 93.31 90 ALA A N 1
ATOM 672 C CA . ALA A 1 90 ? -15.672 -7.338 13.630 1.00 93.31 90 ALA A CA 1
ATOM 673 C C . ALA A 1 90 ? -14.982 -8.428 14.467 1.00 93.31 90 ALA A C 1
ATOM 675 O O . ALA A 1 90 ? -15.505 -8.839 15.500 1.00 93.31 90 ALA A O 1
ATOM 676 N N . LEU A 1 91 ? -13.778 -8.839 14.064 1.00 94.50 91 LEU A N 1
ATOM 677 C CA . LEU A 1 91 ? -12.978 -9.834 14.777 1.00 94.50 91 LEU A CA 1
ATOM 678 C C . LEU A 1 91 ? -12.159 -9.253 15.946 1.00 94.50 91 LEU A C 1
ATOM 680 O O . LEU A 1 91 ? -11.539 -10.018 16.676 1.00 94.50 91 LEU A O 1
ATOM 684 N N . ARG A 1 92 ? -12.142 -7.925 16.144 1.00 91.19 92 ARG A N 1
ATOM 685 C CA . ARG A 1 92 ? -11.295 -7.225 17.135 1.00 91.19 92 ARG A CA 1
ATOM 686 C C . ARG A 1 92 ? -9.785 -7.486 16.971 1.00 91.19 92 ARG A C 1
ATOM 688 O O . ARG A 1 92 ? -9.038 -7.467 17.945 1.00 91.19 92 ARG A O 1
ATOM 695 N N . PHE A 1 93 ? -9.315 -7.686 15.739 1.00 91.88 93 PHE A N 1
ATOM 696 C CA . PHE A 1 93 ? -7.904 -7.965 15.421 1.00 91.88 93 PHE A CA 1
ATOM 697 C C . PHE A 1 93 ? -7.273 -6.870 14.544 1.00 91.88 93 PHE A C 1
ATOM 699 O O . PHE A 1 93 ? -6.701 -7.135 13.488 1.00 91.88 93 PHE A O 1
ATOM 706 N N . GLU A 1 94 ? -7.342 -5.610 14.976 1.00 92.12 94 GLU A N 1
ATOM 707 C CA . GLU A 1 94 ? -6.820 -4.471 14.203 1.00 92.12 94 GLU A CA 1
ATOM 708 C C . GLU A 1 94 ? -5.344 -4.175 14.491 1.00 92.12 94 GLU A C 1
ATOM 710 O O . GLU A 1 94 ? -4.991 -3.158 15.083 1.00 92.12 94 GLU A O 1
ATOM 715 N N . LYS A 1 95 ? -4.464 -5.076 14.040 1.00 95.25 95 LYS A N 1
ATOM 716 C CA . LYS A 1 95 ? -3.005 -4.913 14.135 1.00 95.25 95 LYS A CA 1
ATOM 717 C C . LYS A 1 95 ? -2.421 -4.402 12.822 1.00 95.25 95 LYS A C 1
ATOM 719 O O . LYS A 1 95 ? -2.698 -4.975 11.768 1.00 95.25 95 LYS A O 1
ATOM 724 N N . ALA A 1 96 ? -1.539 -3.402 12.876 1.00 96.06 96 ALA A N 1
ATOM 725 C CA . ALA A 1 96 ? -0.920 -2.815 11.679 1.00 96.06 96 ALA A CA 1
ATOM 726 C C . ALA A 1 96 ? -0.182 -3.849 10.803 1.00 96.06 96 ALA A C 1
ATOM 728 O O . ALA A 1 96 ? -0.252 -3.788 9.575 1.00 96.06 96 ALA A O 1
ATOM 729 N N . GLY A 1 97 ? 0.461 -4.841 11.428 1.00 96.62 97 GLY A N 1
ATOM 730 C CA . GLY A 1 97 ? 1.140 -5.928 10.717 1.00 96.62 97 GLY A CA 1
ATOM 731 C C . GLY A 1 97 ? 0.204 -6.818 9.893 1.00 96.62 97 GLY A C 1
ATOM 732 O O . GLY A 1 97 ? 0.581 -7.232 8.802 1.00 96.62 97 GLY A O 1
ATOM 733 N N . LEU A 1 98 ? -1.029 -7.061 10.360 1.00 96.56 98 LEU A N 1
ATOM 734 C CA . LEU A 1 98 ? -2.012 -7.841 9.597 1.00 96.56 98 LEU A CA 1
ATOM 735 C C . LEU A 1 98 ? -2.462 -7.076 8.357 1.00 96.56 98 LEU A C 1
ATOM 737 O O . LEU A 1 98 ? -2.474 -7.641 7.267 1.00 96.56 98 LEU A O 1
ATOM 741 N N . TYR A 1 99 ? -2.755 -5.782 8.505 1.00 96.94 99 TYR A N 1
ATOM 742 C CA . TYR A 1 99 ? -3.074 -4.930 7.363 1.00 96.94 99 TYR A CA 1
ATOM 743 C C . TYR A 1 99 ? -1.954 -4.960 6.320 1.00 96.94 99 TYR A C 1
ATOM 745 O O . TYR A 1 99 ? -2.231 -5.193 5.149 1.00 96.94 99 TYR A O 1
ATOM 753 N N . ALA A 1 100 ? -0.694 -4.798 6.732 1.00 97.81 100 ALA A N 1
ATOM 754 C CA . ALA A 1 100 ? 0.436 -4.844 5.808 1.00 97.81 100 ALA A CA 1
ATOM 755 C C . ALA A 1 100 ? 0.594 -6.199 5.112 1.00 97.81 100 ALA A C 1
ATOM 757 O O . ALA A 1 100 ? 0.828 -6.222 3.908 1.00 97.81 100 ALA A O 1
ATOM 758 N N . ALA A 1 101 ? 0.422 -7.313 5.831 1.00 97.94 101 ALA A N 1
ATOM 759 C CA . ALA A 1 101 ? 0.492 -8.649 5.244 1.00 97.94 101 ALA A CA 1
ATOM 760 C C . ALA A 1 101 ? -0.607 -8.866 4.189 1.00 97.94 101 ALA A C 1
ATOM 762 O O . ALA A 1 101 ? -0.315 -9.287 3.072 1.00 97.94 101 ALA A O 1
ATOM 763 N N . PHE A 1 102 ? -1.859 -8.516 4.502 1.00 97.75 102 PHE A N 1
ATOM 764 C CA . PHE A 1 102 ? -2.958 -8.613 3.538 1.00 97.75 102 PHE A CA 1
ATOM 765 C C . PHE A 1 102 ? -2.797 -7.640 2.367 1.00 97.75 102 PHE A C 1
ATOM 767 O O . PHE A 1 102 ? -3.065 -8.015 1.230 1.00 97.75 102 PHE A O 1
ATOM 774 N N . GLY A 1 103 ? -2.325 -6.418 2.621 1.00 97.50 103 GLY A N 1
ATOM 775 C CA . GLY A 1 103 ? -2.018 -5.440 1.580 1.00 97.50 103 GLY A CA 1
ATOM 776 C C . GLY A 1 103 ? -0.924 -5.933 0.635 1.00 97.50 103 GLY A C 1
ATOM 777 O O . GLY A 1 103 ? -1.082 -5.828 -0.578 1.00 97.50 103 GLY A O 1
ATOM 778 N N . ALA A 1 104 ? 0.140 -6.533 1.174 1.00 98.06 104 ALA A N 1
ATOM 779 C CA . ALA A 1 104 ? 1.209 -7.141 0.388 1.00 98.06 104 ALA A CA 1
ATOM 780 C C . ALA A 1 104 ? 0.679 -8.273 -0.499 1.00 98.06 104 ALA A C 1
ATOM 782 O O . ALA A 1 104 ? 0.933 -8.284 -1.700 1.00 98.06 104 ALA A O 1
ATOM 783 N N . LEU A 1 105 ? -0.094 -9.197 0.081 1.00 97.62 105 LEU A N 1
ATOM 784 C CA . LEU A 1 105 ? -0.673 -10.329 -0.643 1.00 97.62 105 LEU A CA 1
ATOM 785 C C . LEU A 1 105 ? -1.638 -9.873 -1.741 1.00 97.62 105 LEU A C 1
ATOM 787 O O . LEU A 1 105 ? -1.550 -10.352 -2.868 1.00 97.62 105 LEU A O 1
ATOM 791 N N . ALA A 1 106 ? -2.532 -8.931 -1.435 1.00 97.00 106 ALA A N 1
ATOM 792 C CA . ALA A 1 106 ? -3.487 -8.401 -2.402 1.00 97.00 106 ALA A CA 1
ATOM 793 C C . ALA A 1 106 ? -2.782 -7.641 -3.532 1.00 97.00 106 ALA A C 1
ATOM 795 O O . ALA A 1 106 ? -3.079 -7.875 -4.700 1.00 97.00 106 ALA A O 1
ATOM 796 N N . GLY A 1 107 ? -1.820 -6.774 -3.202 1.00 96.62 107 GLY A N 1
ATOM 797 C CA . GLY A 1 107 ? -1.040 -6.031 -4.189 1.00 96.62 107 GLY A CA 1
ATOM 798 C C . GLY A 1 107 ? -0.226 -6.949 -5.100 1.00 96.62 107 GLY A C 1
ATOM 799 O O . GLY A 1 107 ? -0.245 -6.779 -6.319 1.00 96.62 107 GLY A O 1
ATOM 800 N N . PHE A 1 108 ? 0.415 -7.972 -4.528 1.00 95.94 108 PHE A N 1
ATOM 801 C CA . PHE A 1 108 ? 1.105 -9.012 -5.290 1.00 95.94 108 PHE A CA 1
ATOM 802 C C . PHE A 1 108 ? 0.144 -9.730 -6.244 1.00 95.94 108 PHE A C 1
ATOM 804 O O . PHE A 1 108 ? 0.404 -9.802 -7.443 1.00 95.94 108 PHE A O 1
ATOM 811 N N . ALA A 1 109 ? -0.985 -10.225 -5.725 1.00 95.19 109 ALA A N 1
ATOM 812 C CA . ALA A 1 109 ? -1.958 -10.988 -6.499 1.00 95.19 109 ALA A CA 1
ATOM 813 C C . ALA A 1 109 ? -2.573 -10.165 -7.638 1.00 95.19 109 ALA A C 1
ATOM 815 O O . ALA A 1 109 ? -2.687 -10.667 -8.752 1.00 95.19 109 ALA A O 1
ATOM 816 N N . ILE A 1 110 ? -2.926 -8.898 -7.392 1.00 94.38 110 ILE A N 1
ATOM 817 C CA . ILE A 1 110 ? -3.492 -8.011 -8.417 1.00 94.38 110 ILE A CA 1
ATOM 818 C C . ILE A 1 110 ? -2.514 -7.845 -9.579 1.00 94.38 110 ILE A C 1
ATOM 820 O O . ILE A 1 110 ? -2.907 -8.030 -10.730 1.00 94.38 110 ILE A O 1
ATOM 824 N N . ILE A 1 111 ? -1.245 -7.534 -9.301 1.00 92.31 111 ILE A N 1
ATOM 825 C CA . ILE A 1 111 ? -0.248 -7.357 -10.363 1.00 92.31 111 ILE A CA 1
ATOM 826 C C . ILE A 1 111 ? 0.038 -8.685 -11.069 1.00 92.31 111 ILE A C 1
ATOM 828 O O . ILE A 1 111 ? 0.076 -8.721 -12.298 1.00 92.31 111 ILE A O 1
ATOM 832 N N . ALA A 1 112 ? 0.150 -9.782 -10.316 1.00 92.06 112 ALA A N 1
ATOM 833 C CA . ALA A 1 112 ? 0.396 -11.114 -10.864 1.00 92.06 112 ALA A CA 1
ATOM 834 C C . ALA A 1 112 ? -0.708 -11.542 -11.841 1.00 92.06 112 ALA A C 1
ATOM 836 O O . ALA A 1 112 ? -0.417 -12.037 -12.927 1.00 92.06 112 ALA A O 1
ATOM 837 N N . ILE A 1 113 ? -1.972 -11.303 -11.486 1.00 91.94 113 ILE A N 1
ATOM 838 C CA . ILE A 1 113 ? -3.129 -11.647 -12.320 1.00 91.94 113 ILE A CA 1
ATOM 839 C C . ILE A 1 113 ? -3.253 -10.695 -13.517 1.00 91.94 113 ILE A C 1
ATOM 841 O O . ILE A 1 113 ? -3.563 -11.142 -14.617 1.00 91.94 113 ILE A O 1
ATOM 845 N N . THR A 1 114 ? -3.016 -9.395 -13.319 1.00 89.50 114 THR A N 1
ATOM 846 C CA . THR A 1 114 ? -3.253 -8.377 -14.358 1.00 89.50 114 THR A CA 1
ATOM 847 C C . THR A 1 114 ? -2.195 -8.409 -15.459 1.00 89.50 114 THR A C 1
ATOM 849 O O . THR A 1 114 ? -2.532 -8.241 -16.628 1.00 89.50 114 THR A O 1
ATOM 852 N N . PHE A 1 115 ? -0.927 -8.617 -15.098 1.00 82.81 115 PHE A N 1
ATOM 853 C CA . PHE A 1 115 ? 0.195 -8.469 -16.029 1.00 82.81 115 PHE A CA 1
ATOM 854 C C . PHE A 1 115 ? 0.894 -9.789 -16.365 1.00 82.81 115 PHE A C 1
ATOM 856 O O . PHE A 1 115 ? 1.493 -9.901 -17.428 1.00 82.81 115 PHE A O 1
ATOM 863 N N . GLU A 1 116 ? 0.812 -10.800 -15.496 1.00 73.50 116 GLU A N 1
ATOM 864 C CA . GLU A 1 116 ? 1.745 -11.935 -15.531 1.00 73.50 116 GLU A CA 1
ATOM 865 C C . GLU A 1 116 ? 1.066 -13.310 -15.482 1.00 73.50 116 GLU A C 1
ATOM 867 O O . GLU A 1 116 ? 1.733 -14.312 -15.226 1.00 73.50 116 GLU A O 1
ATOM 872 N N . ALA A 1 117 ? -0.233 -13.400 -15.798 1.00 65.25 117 ALA A N 1
ATOM 873 C CA . ALA A 1 117 ? -1.019 -14.639 -15.702 1.00 65.25 117 ALA A CA 1
ATOM 874 C C . ALA A 1 117 ? -0.399 -15.859 -16.427 1.00 65.25 117 ALA A C 1
ATOM 876 O O . ALA A 1 117 ? -0.720 -16.996 -16.089 1.00 65.25 117 ALA A O 1
ATOM 877 N N . TYR A 1 118 ? 0.517 -15.641 -17.382 1.00 64.19 118 TYR A N 1
ATOM 878 C CA . TYR A 1 118 ? 1.179 -16.692 -18.162 1.00 64.19 118 TYR A CA 1
ATOM 879 C C . TYR A 1 118 ? 2.714 -16.766 -17.998 1.00 64.19 118 TYR A C 1
ATOM 881 O O . TYR A 1 118 ? 3.329 -17.650 -18.594 1.00 64.19 118 TYR A O 1
ATOM 889 N N . ARG A 1 119 ? 3.360 -15.875 -17.222 1.00 67.69 119 ARG A N 1
ATOM 890 C CA . ARG A 1 119 ? 4.838 -15.756 -17.140 1.00 67.69 119 ARG A CA 1
ATOM 891 C C . ARG A 1 119 ? 5.400 -15.558 -15.722 1.00 67.69 119 ARG A C 1
ATOM 893 O O . ARG A 1 119 ? 6.505 -15.061 -15.555 1.00 67.69 119 ARG A O 1
ATOM 900 N N . LEU A 1 120 ? 4.720 -16.059 -14.690 1.00 64.31 120 LEU A N 1
ATOM 901 C CA . LEU A 1 120 ? 5.111 -15.895 -13.273 1.00 64.31 120 LEU A CA 1
ATOM 902 C C . LEU A 1 120 ? 6.533 -16.366 -12.880 1.00 64.31 120 LEU A C 1
ATOM 904 O O . LEU A 1 120 ? 6.956 -16.108 -11.757 1.00 64.31 120 LEU A O 1
ATOM 908 N N . LEU A 1 121 ? 7.267 -17.060 -13.757 1.00 75.12 121 LEU A N 1
ATOM 909 C CA . LEU A 1 121 ? 8.600 -17.598 -13.464 1.00 75.12 121 LEU A CA 1
ATOM 910 C C . LEU A 1 121 ? 9.766 -16.713 -13.938 1.00 75.12 121 LEU A C 1
ATOM 912 O O . LEU A 1 121 ? 10.909 -17.018 -13.596 1.00 75.12 121 LEU A O 1
ATOM 916 N N . SER A 1 122 ? 9.534 -15.630 -14.692 1.00 86.00 122 SER A N 1
ATOM 917 C CA . SER A 1 122 ? 10.616 -14.684 -15.007 1.00 86.00 122 SER A CA 1
ATOM 918 C C . SER A 1 122 ? 10.976 -13.820 -13.798 1.00 86.00 122 SER A C 1
ATOM 920 O O . SER A 1 122 ? 10.105 -13.362 -13.059 1.00 86.00 122 SER A O 1
ATOM 922 N N . LEU A 1 123 ? 12.272 -13.526 -13.639 1.00 84.44 123 LEU A N 1
ATOM 923 C CA . LEU A 1 123 ? 12.757 -12.568 -12.639 1.00 84.44 123 LEU A CA 1
ATOM 924 C C . LEU A 1 123 ? 12.081 -11.196 -12.802 1.00 84.44 123 LEU A C 1
ATOM 926 O O . LEU A 1 123 ? 11.748 -10.552 -11.812 1.00 84.44 123 LEU A O 1
ATOM 930 N N . GLU A 1 124 ? 11.829 -10.780 -14.043 1.00 85.25 124 GLU A N 1
ATOM 931 C CA . GLU A 1 124 ? 11.128 -9.533 -14.362 1.00 85.25 124 GLU A CA 1
ATOM 932 C C . GLU A 1 124 ? 9.701 -9.516 -13.800 1.00 85.25 124 GLU A C 1
ATOM 934 O O . GLU A 1 124 ? 9.320 -8.582 -13.096 1.00 85.25 124 GLU A O 1
ATOM 939 N N . SER A 1 125 ? 8.953 -10.599 -14.011 1.00 87.12 125 SER A N 1
ATOM 940 C CA . SER A 1 125 ? 7.603 -10.797 -13.480 1.00 87.12 125 SER A CA 1
ATOM 941 C C . SER A 1 125 ? 7.588 -10.785 -11.949 1.00 87.12 125 SER A C 1
ATOM 943 O O . SER A 1 125 ? 6.697 -10.200 -11.330 1.00 87.12 125 SER A O 1
ATOM 945 N N . LEU A 1 126 ? 8.599 -11.385 -11.310 1.00 88.06 126 LEU A N 1
ATOM 946 C CA . LEU A 1 126 ? 8.752 -11.359 -9.853 1.00 88.06 126 LEU A CA 1
ATOM 947 C C . LEU A 1 126 ? 9.040 -9.949 -9.327 1.00 88.06 126 LEU A C 1
ATOM 949 O O . LEU A 1 126 ? 8.452 -9.547 -8.328 1.00 88.06 126 LEU A O 1
ATOM 953 N N . LEU A 1 127 ? 9.896 -9.170 -9.988 1.00 88.56 127 LEU A N 1
ATOM 954 C CA . LEU A 1 127 ? 10.185 -7.791 -9.581 1.00 88.56 127 LEU A CA 1
ATOM 955 C C . LEU A 1 127 ? 8.963 -6.883 -9.766 1.00 88.56 127 LEU A C 1
ATOM 957 O O . LEU A 1 127 ? 8.630 -6.102 -8.868 1.00 88.56 127 LEU A O 1
ATOM 961 N N . LEU A 1 128 ? 8.251 -7.038 -10.884 1.00 90.44 128 LEU A N 1
ATOM 962 C CA . LEU A 1 128 ? 7.016 -6.312 -11.155 1.00 90.44 128 LEU A CA 1
ATOM 963 C C . LEU A 1 128 ? 5.946 -6.626 -10.098 1.00 90.44 128 LEU A C 1
ATOM 965 O O . LEU A 1 128 ? 5.383 -5.711 -9.498 1.00 90.44 128 LEU A O 1
ATOM 969 N N . THR A 1 129 ? 5.704 -7.901 -9.794 1.00 93.31 129 THR A N 1
ATOM 970 C CA . THR A 1 129 ? 4.736 -8.313 -8.758 1.00 93.31 129 THR A CA 1
ATOM 971 C C . THR A 1 129 ? 5.153 -7.888 -7.348 1.00 93.31 129 THR A C 1
ATOM 973 O O . THR A 1 129 ? 4.307 -7.446 -6.564 1.00 93.31 129 THR A O 1
ATOM 976 N N . CYS A 1 130 ? 6.453 -7.910 -7.036 1.00 94.25 130 CYS A N 1
ATOM 977 C CA . CYS A 1 130 ? 6.993 -7.346 -5.797 1.00 94.25 130 CYS A CA 1
ATOM 978 C C . CYS A 1 130 ? 6.687 -5.848 -5.651 1.00 94.25 130 CYS A C 1
ATOM 980 O O . CYS A 1 130 ? 6.426 -5.398 -4.537 1.00 94.25 130 CYS A O 1
ATOM 982 N N . SER A 1 131 ? 6.662 -5.069 -6.740 1.00 94.44 131 SER A N 1
ATOM 983 C CA . SER A 1 131 ? 6.284 -3.649 -6.666 1.00 94.44 131 SER A CA 1
ATOM 984 C C . SER A 1 131 ? 4.845 -3.456 -6.170 1.00 94.44 131 SER A C 1
ATOM 986 O O . SER A 1 131 ? 4.602 -2.617 -5.299 1.00 94.44 131 SER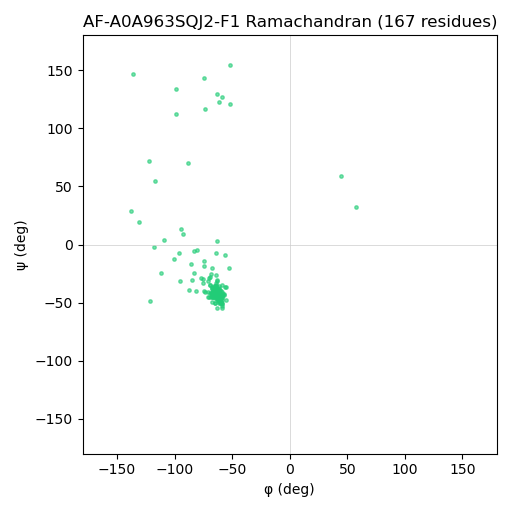 A O 1
ATOM 988 N N . GLY A 1 132 ? 3.915 -4.304 -6.626 1.00 95.75 132 GLY A N 1
ATOM 989 C CA . GLY A 1 132 ? 2.540 -4.348 -6.126 1.00 95.75 132 GLY A CA 1
ATOM 990 C C . GLY A 1 132 ? 2.474 -4.721 -4.648 1.00 95.75 132 GLY A C 1
ATOM 991 O O . GLY A 1 132 ? 1.756 -4.083 -3.878 1.00 95.75 132 GLY A O 1
ATOM 992 N N . ALA A 1 133 ? 3.269 -5.709 -4.228 1.00 97.19 133 ALA A N 1
ATOM 993 C CA . ALA A 1 133 ? 3.358 -6.116 -2.829 1.00 97.19 133 ALA A CA 1
ATOM 994 C C . ALA A 1 133 ? 3.849 -4.972 -1.926 1.00 97.19 133 ALA A C 1
ATOM 996 O O . ALA A 1 133 ? 3.243 -4.694 -0.894 1.00 97.19 133 ALA A O 1
ATOM 997 N N . VAL A 1 134 ? 4.913 -4.272 -2.329 1.00 97.62 134 VAL A N 1
ATOM 998 C CA . VAL A 1 134 ? 5.476 -3.136 -1.582 1.00 97.62 134 VAL A CA 1
ATOM 999 C C . VAL A 1 134 ? 4.475 -1.982 -1.499 1.00 97.62 134 VAL A C 1
ATOM 1001 O O . VAL A 1 134 ? 4.266 -1.434 -0.415 1.00 97.62 134 VAL A O 1
ATOM 1004 N N . ALA A 1 135 ? 3.813 -1.647 -2.610 1.00 97.69 135 ALA A N 1
ATOM 1005 C CA . ALA A 1 135 ? 2.790 -0.604 -2.652 1.00 97.69 135 ALA A CA 1
ATOM 1006 C C . ALA A 1 135 ? 1.622 -0.913 -1.702 1.00 97.69 135 ALA A C 1
ATOM 1008 O O . ALA A 1 135 ? 1.263 -0.091 -0.851 1.00 97.69 135 ALA A O 1
ATOM 1009 N N . GLY A 1 136 ? 1.077 -2.130 -1.801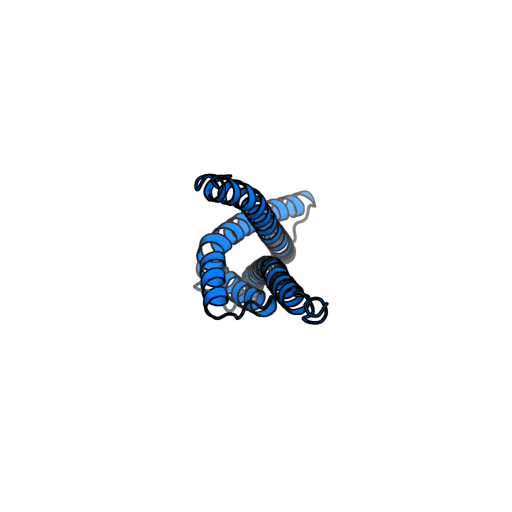 1.00 97.88 136 GLY A N 1
ATOM 1010 C CA . GLY A 1 136 ? -0.033 -2.590 -0.975 1.00 97.88 136 GLY A CA 1
ATOM 1011 C C . GLY A 1 136 ? 0.337 -2.679 0.506 1.00 97.88 136 GLY A C 1
ATOM 1012 O O . GLY A 1 136 ? -0.431 -2.228 1.358 1.00 97.88 136 GLY A O 1
ATOM 1013 N N . ALA A 1 137 ? 1.533 -3.184 0.826 1.00 98.25 137 ALA A N 1
ATOM 1014 C CA . ALA A 1 137 ? 2.047 -3.246 2.191 1.00 98.25 137 ALA A CA 1
ATOM 1015 C C . ALA A 1 137 ? 2.182 -1.851 2.810 1.00 98.25 137 ALA A C 1
ATOM 1017 O O . ALA A 1 137 ? 1.700 -1.628 3.918 1.00 98.25 137 ALA A O 1
ATOM 1018 N N . ALA A 1 138 ? 2.801 -0.904 2.098 1.00 98.12 138 ALA A N 1
ATOM 1019 C CA . ALA A 1 138 ? 3.005 0.458 2.584 1.00 98.12 138 ALA A CA 1
ATOM 1020 C C . ALA A 1 138 ? 1.672 1.190 2.811 1.00 98.12 138 ALA A C 1
ATOM 1022 O O . ALA A 1 138 ? 1.475 1.793 3.871 1.00 98.12 138 ALA A O 1
ATOM 1023 N N . CYS A 1 139 ? 0.732 1.076 1.863 1.00 98.06 139 CYS A N 1
ATOM 1024 C CA . CYS A 1 139 ? -0.614 1.635 1.995 1.00 98.06 139 CYS A CA 1
ATOM 1025 C C . CYS A 1 139 ? -1.335 1.059 3.221 1.00 98.06 139 CYS A C 1
ATOM 1027 O O . CYS A 1 139 ? -1.771 1.792 4.115 1.00 98.06 139 CYS A O 1
ATOM 1029 N N . ALA A 1 140 ? -1.419 -0.270 3.302 1.00 97.56 140 ALA A N 1
ATOM 1030 C CA . ALA A 1 140 ? -2.168 -0.941 4.353 1.00 97.56 140 ALA A CA 1
ATOM 1031 C C . ALA A 1 140 ? -1.508 -0.790 5.734 1.00 97.56 140 ALA A C 1
ATOM 1033 O O . ALA A 1 140 ? -2.208 -0.615 6.728 1.00 97.56 140 ALA A O 1
ATOM 1034 N N . TRP A 1 141 ? -0.175 -0.761 5.816 1.00 98.12 141 TRP A N 1
ATOM 1035 C CA . TRP A 1 141 ? 0.550 -0.464 7.053 1.00 98.12 141 TRP A CA 1
ATOM 1036 C C . TRP A 1 141 ? 0.234 0.939 7.572 1.00 98.12 141 TRP A C 1
ATOM 1038 O O . TRP A 1 141 ? -0.065 1.112 8.756 1.00 98.12 141 TRP A O 1
ATOM 1048 N N . ARG A 1 142 ? 0.274 1.956 6.698 1.00 97.69 142 ARG A N 1
ATOM 1049 C CA . ARG A 1 142 ? -0.000 3.348 7.085 1.00 97.69 142 ARG A CA 1
ATOM 1050 C C . ARG A 1 142 ? -1.430 3.521 7.596 1.00 97.69 142 ARG A C 1
ATOM 1052 O O . ARG A 1 142 ? -1.623 4.216 8.598 1.00 97.69 142 ARG A O 1
ATOM 1059 N N . TRP A 1 143 ? -2.392 2.869 6.942 1.00 96.69 143 TRP A N 1
ATOM 1060 C CA . TRP A 1 143 ? -3.787 2.806 7.376 1.00 96.69 143 TRP A CA 1
ATOM 1061 C C . TRP A 1 143 ? -3.941 2.063 8.710 1.00 96.69 143 TRP A C 1
ATOM 1063 O O . TRP A 1 143 ? -4.519 2.586 9.664 1.00 96.69 143 TRP A O 1
ATOM 1073 N N . GLY A 1 144 ? -3.353 0.870 8.808 1.00 96.38 144 GLY A N 1
ATOM 1074 C CA . GLY A 1 144 ? -3.415 0.012 9.985 1.00 96.38 144 GLY A CA 1
ATOM 1075 C C . GLY A 1 144 ? -2.808 0.657 11.229 1.00 96.38 144 GLY A C 1
ATOM 1076 O O . GLY A 1 144 ? -3.395 0.560 12.300 1.00 96.38 144 GLY A O 1
ATOM 1077 N N . ARG A 1 145 ? -1.688 1.385 11.105 1.00 96.50 145 ARG A N 1
ATOM 1078 C CA . ARG A 1 145 ? -1.082 2.120 12.233 1.00 96.50 145 ARG A CA 1
ATOM 1079 C C . ARG A 1 145 ? -1.992 3.208 12.790 1.00 96.50 145 ARG A C 1
ATOM 1081 O O . ARG A 1 145 ? -2.032 3.390 14.003 1.00 96.50 145 ARG A O 1
ATOM 1088 N N . TRP A 1 146 ? -2.702 3.923 11.918 1.00 94.94 146 TRP A N 1
ATOM 1089 C CA . TRP A 1 146 ? -3.678 4.924 12.344 1.00 94.94 146 TRP A CA 1
ATOM 1090 C C . TRP A 1 146 ? -4.883 4.267 13.029 1.00 94.94 146 TRP A C 1
ATOM 1092 O O . TRP A 1 146 ? -5.294 4.715 14.091 1.00 94.94 146 TRP A O 1
ATOM 1102 N N . ARG A 1 147 ? -5.402 3.151 12.500 1.00 93.75 147 ARG A N 1
ATOM 1103 C CA . ARG A 1 147 ? -6.473 2.387 13.167 1.00 93.75 147 ARG A CA 1
ATOM 1104 C C . ARG A 1 147 ? -6.034 1.878 14.541 1.00 93.75 147 ARG A C 1
ATOM 1106 O O . ARG A 1 147 ? -6.738 2.070 15.524 1.00 93.75 147 ARG A O 1
ATOM 1113 N N . GLU A 1 148 ? -4.850 1.283 14.625 1.00 93.31 148 GLU A N 1
ATOM 1114 C CA . GLU A 1 148 ? -4.302 0.723 15.861 1.00 93.31 148 GLU A CA 1
ATOM 1115 C C . GLU A 1 148 ? -4.064 1.793 16.941 1.00 93.31 148 GLU A C 1
ATOM 1117 O O . GLU A 1 148 ? -4.188 1.505 18.131 1.00 93.31 148 GLU A O 1
ATOM 1122 N N . SER A 1 149 ? -3.732 3.038 16.572 1.00 92.00 149 SER A N 1
ATOM 1123 C CA . SER A 1 149 ? -3.605 4.120 17.559 1.00 92.00 149 SER A CA 1
ATOM 1124 C C . SER A 1 149 ? -4.953 4.538 18.153 1.00 92.00 149 SER A C 1
ATOM 1126 O O . SER A 1 149 ? -4.996 4.947 19.306 1.00 92.00 149 SER A O 1
ATOM 1128 N N . TRP A 1 150 ? -6.061 4.398 17.415 1.00 86.31 150 TRP A N 1
ATOM 1129 C CA . TRP A 1 150 ? -7.398 4.722 17.931 1.00 86.31 150 TRP A CA 1
ATOM 1130 C C . TRP A 1 150 ? -7.835 3.754 19.024 1.00 86.31 150 TRP A C 1
ATOM 1132 O O . TRP A 1 150 ? -8.372 4.188 20.038 1.00 86.31 150 TRP A O 1
ATOM 1142 N N . TYR A 1 151 ? -7.574 2.460 18.837 1.00 83.50 151 TYR A N 1
ATOM 1143 C CA . TYR A 1 151 ? -7.887 1.449 19.849 1.00 83.50 151 TYR A CA 1
ATOM 1144 C C . TYR A 1 151 ? -7.039 1.627 21.102 1.00 83.50 151 TYR A C 1
ATOM 1146 O O . TYR A 1 151 ? -7.579 1.638 22.199 1.00 83.50 151 TYR A O 1
ATOM 1154 N N . ARG A 1 152 ? -5.734 1.872 20.936 1.00 84.88 152 ARG A N 1
ATOM 1155 C CA . ARG A 1 152 ? -4.842 2.127 22.075 1.00 84.88 152 ARG A CA 1
ATOM 1156 C C . ARG A 1 152 ? -5.277 3.327 22.914 1.00 84.88 152 ARG A C 1
ATOM 1158 O O . ARG A 1 152 ? -5.225 3.247 24.134 1.00 84.88 152 ARG A O 1
ATOM 1165 N N . ASN A 1 153 ? -5.721 4.408 22.275 1.00 83.88 153 ASN A N 1
ATOM 1166 C CA . ASN A 1 153 ? -6.200 5.586 22.998 1.00 83.88 153 ASN A CA 1
ATOM 1167 C C . ASN A 1 153 ? -7.542 5.317 23.694 1.00 83.88 153 ASN A C 1
ATOM 1169 O O . ASN A 1 153 ? -7.705 5.689 24.848 1.00 83.88 153 ASN A O 1
ATOM 1173 N N . ALA A 1 154 ? -8.466 4.606 23.038 1.00 80.56 154 ALA A N 1
ATOM 1174 C CA . ALA A 1 154 ? -9.744 4.236 23.647 1.00 80.56 154 ALA A CA 1
ATOM 1175 C C . ALA A 1 154 ? -9.571 3.325 24.879 1.00 80.56 154 ALA A C 1
ATOM 1177 O O . ALA A 1 154 ? -10.274 3.495 25.872 1.00 80.56 154 ALA A O 1
ATOM 1178 N N . ASP A 1 155 ? -8.620 2.388 24.832 1.00 79.62 155 ASP A N 1
ATOM 1179 C CA . ASP A 1 155 ? -8.300 1.517 25.967 1.00 79.62 155 ASP A CA 1
ATOM 1180 C C . ASP A 1 155 ? -7.633 2.297 27.115 1.00 79.62 155 ASP A C 1
ATOM 1182 O O . ASP A 1 155 ? -7.879 1.996 28.283 1.00 79.62 155 ASP A O 1
ATOM 1186 N N . ALA A 1 156 ? -6.817 3.310 26.801 1.00 77.00 156 ALA A N 1
ATOM 1187 C CA . ALA A 1 156 ? -6.200 4.183 27.799 1.00 77.00 156 ALA A CA 1
ATOM 1188 C C . ALA A 1 156 ? -7.239 5.066 28.511 1.00 77.00 156 ALA A C 1
ATOM 1190 O O . ALA A 1 156 ? -7.222 5.147 29.738 1.00 77.00 156 ALA A O 1
ATOM 1191 N N . ASP A 1 157 ? -8.181 5.653 27.765 1.00 77.38 157 ASP A N 1
ATOM 1192 C CA . ASP A 1 157 ? -9.274 6.465 28.320 1.00 77.38 157 ASP A CA 1
ATOM 1193 C C . ASP A 1 157 ? -10.215 5.632 29.210 1.00 77.38 157 ASP A C 1
ATOM 1195 O O . ASP A 1 157 ? -10.736 6.115 30.214 1.00 77.38 157 ASP A O 1
ATOM 1199 N N . ALA A 1 158 ? -10.416 4.351 28.880 1.00 76.12 158 ALA A N 1
ATOM 1200 C CA . ALA A 1 158 ? -11.201 3.436 29.707 1.00 76.12 158 ALA A CA 1
ATOM 1201 C C . ALA A 1 158 ? -10.510 3.087 31.040 1.00 76.12 158 ALA A C 1
ATOM 1203 O O . ALA A 1 158 ? -11.190 2.792 32.022 1.00 76.12 158 ALA A O 1
ATOM 1204 N N . GLN A 1 159 ? -9.174 3.117 31.090 1.00 77.19 159 GLN A N 1
ATOM 1205 C CA . GLN A 1 159 ? -8.391 2.831 32.300 1.00 77.19 159 GLN A CA 1
ATOM 1206 C C . GLN A 1 159 ? -8.252 4.047 33.226 1.00 77.19 159 GLN A C 1
ATOM 1208 O O . GLN A 1 159 ? -8.062 3.869 34.426 1.00 77.19 159 GLN A O 1
ATOM 1213 N N . THR A 1 160 ? -8.363 5.268 32.694 1.00 77.81 160 THR A N 1
ATOM 1214 C CA . THR A 1 160 ? -8.300 6.530 33.455 1.00 77.81 160 THR A CA 1
ATOM 1215 C C . THR A 1 160 ? -9.671 7.045 33.905 1.00 77.81 160 THR A C 1
ATOM 1217 O O . THR A 1 160 ? -9.766 8.161 34.418 1.00 77.81 160 THR A O 1
ATOM 1220 N N . GLY A 1 161 ? -10.732 6.240 33.741 1.00 67.62 161 GLY A N 1
ATOM 1221 C CA . GLY A 1 161 ? -12.070 6.535 34.259 1.00 67.62 161 GLY A CA 1
ATOM 1222 C C . GLY A 1 161 ? -12.060 6.883 35.759 1.00 67.62 161 GLY A C 1
ATOM 1223 O O . GLY A 1 161 ? -11.138 6.481 36.472 1.00 67.62 161 GLY A O 1
ATOM 1224 N N . PRO A 1 162 ? -13.057 7.651 36.243 1.00 60.25 162 PRO A N 1
ATOM 1225 C CA . PRO A 1 162 ? -13.026 8.292 37.556 1.00 60.25 162 PRO A CA 1
ATOM 1226 C C . PRO A 1 162 ? -12.689 7.284 38.652 1.00 60.25 162 PRO A C 1
ATOM 1228 O O . PRO A 1 162 ? -13.378 6.276 38.827 1.00 60.25 162 PRO A O 1
ATOM 1231 N N . HIS A 1 163 ? -11.600 7.561 39.369 1.00 57.53 163 HIS A N 1
ATOM 1232 C CA . HIS A 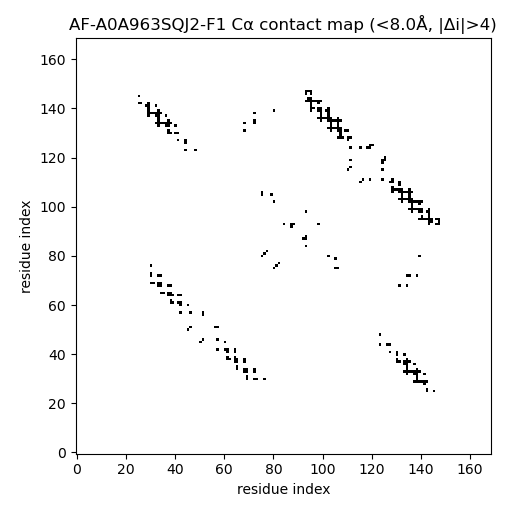1 163 ? -11.171 6.748 40.492 1.00 57.53 163 HIS A CA 1
ATOM 1233 C C . HIS A 1 163 ? -12.317 6.742 41.519 1.00 57.53 163 HIS A C 1
ATOM 1235 O O . HIS A 1 163 ? -12.763 7.816 41.922 1.00 57.53 163 HIS A O 1
ATOM 1241 N N . PRO A 1 164 ? -12.807 5.580 41.987 1.00 61.19 164 PRO A N 1
ATOM 1242 C CA . PRO A 1 164 ? -13.946 5.506 42.913 1.00 61.19 164 PRO A CA 1
ATOM 1243 C C . PRO A 1 164 ? -13.707 6.164 44.289 1.00 61.19 164 PRO A C 1
ATOM 1245 O O . PRO A 1 164 ? -14.589 6.136 45.142 1.00 61.19 164 PRO A O 1
ATOM 1248 N N . ALA A 1 165 ? -12.539 6.778 44.504 1.00 61.47 165 ALA A N 1
ATOM 1249 C CA . ALA A 1 165 ? -12.155 7.430 45.751 1.00 61.47 165 ALA A CA 1
ATOM 1250 C C . ALA A 1 165 ? -12.862 8.780 45.990 1.00 61.47 165 ALA A C 1
ATOM 1252 O O . ALA A 1 165 ? -12.873 9.249 47.121 1.00 61.47 165 ALA A O 1
ATOM 1253 N 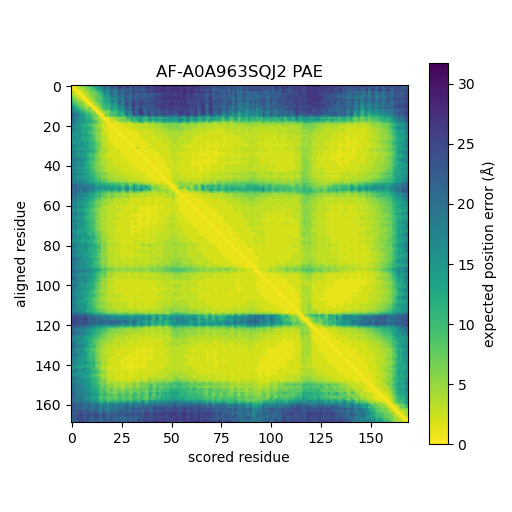N . ASP A 1 166 ? -13.508 9.363 44.975 1.00 58.59 166 ASP A N 1
ATOM 1254 C CA . ASP A 1 166 ? -14.142 10.688 45.084 1.00 58.59 166 ASP A CA 1
ATOM 1255 C C . ASP A 1 166 ? -15.647 10.623 45.435 1.00 58.59 166 ASP A C 1
ATOM 1257 O O . ASP A 1 166 ? -16.363 11.612 45.290 1.00 58.59 166 ASP A O 1
ATOM 1261 N N . SER A 1 167 ? -16.159 9.461 45.870 1.00 57.91 167 SER A N 1
ATOM 1262 C CA . SER A 1 167 ? -17.594 9.253 46.164 1.00 57.91 167 SER A CA 1
ATOM 1263 C C . SER A 1 167 ? -17.955 9.100 47.648 1.00 57.91 167 SER A C 1
ATOM 1265 O O . SER A 1 167 ? -19.129 8.914 47.967 1.00 57.91 167 SER A O 1
ATOM 1267 N N . GLU A 1 168 ? -16.990 9.237 48.562 1.00 60.19 168 GLU A N 1
ATOM 1268 C CA . GLU A 1 168 ? -17.222 9.155 50.012 1.00 60.19 168 GLU A CA 1
ATOM 1269 C C . GLU A 1 168 ? -16.782 10.436 50.741 1.00 60.19 168 GLU A C 1
ATOM 1271 O O . GLU A 1 168 ? -15.796 10.421 51.471 1.00 60.19 168 GLU A O 1
ATOM 1276 N N . THR A 1 169 ? -17.523 11.540 50.581 1.00 62.16 169 THR A N 1
ATOM 1277 C CA . THR A 1 169 ? -17.621 12.605 51.607 1.00 62.16 169 THR A CA 1
ATOM 1278 C C . THR A 1 169 ? -18.963 13.312 51.545 1.00 62.16 169 THR A C 1
ATOM 1280 O O . THR A 1 169 ? -19.305 13.787 50.437 1.00 62.16 169 THR A O 1
#